Protein AF-A0AAV7JPP0-F1 (afdb_monomer_lite)

InterPro domains:
  IPR036397 Ribonuclease H superfamily [G3DSA:3.30.420.10] (1-103)

pLDDT: mean 72.06, std 14.46, range [45.12, 90.12]

Radius of gyration: 14.11 Å; chains: 1; bounding box: 35×35×32 Å

Foldseek 3Di:
DWDFDADPVGGQDIDDDPPPDDDELCCCVVPVVVSSVVSVVVVDPPDDLPDDDADPDPDDDYDVVSCVVVCVVSVDPDHDPDDPPCLVPPCCRVPVVVVVVVD

Organism: NCBI:txid111878

Sequence (103 aa):
MWTIFFRSSEFVEAVALEDRKTVTADWYTIVCLPKVITAIESQREKKALEEFFFIMIMHHRIRQSELVNFWKILDSKHYPTHPPYSPDLAPCDFWLFPRLKHQ

Secondary structure (DSSP, 8-state):
-EEEEE-SS-EEEEEE-GGG----HHIIIIIIHHHHHHHHHHHS-SS-SSS-------SSSS-HHHHHHHHHHTT------PPTT-GGG-HIIIIIHHHHHT-

Structure (mmCIF, N/CA/C/O backbone):
data_AF-A0AAV7JPP0-F1
#
_entry.id   AF-A0AAV7JPP0-F1
#
loop_
_atom_site.group_PDB
_atom_site.id
_atom_site.type_symbol
_atom_site.label_atom_id
_atom_site.label_alt_id
_atom_site.label_comp_id
_atom_site.label_asym_id
_atom_site.label_entity_id
_atom_site.label_seq_id
_atom_site.pdbx_PDB_ins_code
_atom_site.Cartn_x
_atom_site.Cartn_y
_atom_site.Cartn_z
_atom_site.occupancy
_atom_site.B_iso_or_equiv
_atom_site.auth_seq_id
_atom_site.auth_comp_id
_atom_site.auth_asym_id
_atom_site.auth_atom_id
_atom_site.pdbx_PDB_model_num
ATOM 1 N N . MET A 1 1 ? -4.991 -5.909 -11.187 1.00 81.31 1 MET A N 1
ATOM 2 C CA . MET A 1 1 ? -4.462 -6.242 -9.838 1.00 81.31 1 MET A CA 1
ATOM 3 C C . MET A 1 1 ? -4.715 -5.038 -8.943 1.00 81.31 1 MET A C 1
ATOM 5 O O . MET A 1 1 ? -4.863 -3.962 -9.497 1.00 81.31 1 MET A O 1
ATOM 9 N N . TRP A 1 2 ? -4.809 -5.181 -7.624 1.00 84.75 2 TRP A N 1
ATOM 10 C CA . TRP A 1 2 ? -5.090 -4.051 -6.728 1.00 84.75 2 TRP A CA 1
ATOM 11 C C . TRP A 1 2 ? -3.970 -3.878 -5.710 1.00 84.75 2 TRP A C 1
ATOM 13 O O . TRP A 1 2 ? -3.426 -4.869 -5.226 1.00 84.75 2 TRP A O 1
ATOM 23 N N . THR A 1 3 ? -3.654 -2.631 -5.377 1.00 85.56 3 THR A N 1
ATOM 24 C CA . THR A 1 3 ? -2.840 -2.276 -4.210 1.00 85.56 3 THR A CA 1
ATOM 25 C C . THR A 1 3 ? -3.724 -1.538 -3.220 1.00 85.56 3 THR A C 1
ATOM 27 O O . THR A 1 3 ? -4.274 -0.492 -3.561 1.00 85.56 3 THR A O 1
ATOM 30 N N . ILE A 1 4 ? -3.883 -2.095 -2.022 1.00 87.50 4 ILE A N 1
ATOM 31 C CA . ILE A 1 4 ? -4.801 -1.590 -0.999 1.00 87.50 4 ILE A CA 1
ATOM 32 C C . ILE A 1 4 ? -3.991 -1.117 0.203 1.00 87.50 4 ILE A C 1
ATOM 34 O O . ILE A 1 4 ? -3.103 -1.830 0.670 1.00 87.50 4 ILE A O 1
ATOM 38 N N . PHE A 1 5 ? -4.330 0.064 0.710 1.00 85.44 5 PHE A N 1
ATOM 39 C CA . PHE A 1 5 ? -3.721 0.682 1.878 1.00 85.44 5 PHE A CA 1
ATOM 40 C C . PHE A 1 5 ? -4.799 0.962 2.919 1.00 85.44 5 PHE A C 1
ATOM 42 O O . PHE A 1 5 ? -5.862 1.505 2.614 1.00 85.44 5 PHE A O 1
ATOM 49 N N . PHE A 1 6 ? -4.521 0.590 4.163 1.00 82.75 6 PHE A N 1
ATOM 50 C CA . PHE A 1 6 ? -5.420 0.805 5.288 1.00 82.75 6 PHE A CA 1
ATOM 51 C C . PHE A 1 6 ? -4.622 0.954 6.583 1.00 82.75 6 PHE A C 1
ATOM 53 O O . PHE A 1 6 ? -3.455 0.567 6.667 1.00 82.75 6 PHE A O 1
ATOM 60 N N . ARG A 1 7 ? -5.266 1.534 7.588 1.00 78.88 7 ARG A N 1
ATOM 61 C CA . ARG A 1 7 ? -4.794 1.635 8.969 1.00 78.88 7 ARG A CA 1
ATOM 62 C C . ARG A 1 7 ? -5.682 0.754 9.842 1.00 78.88 7 ARG A C 1
ATOM 64 O O . ARG A 1 7 ? -6.743 0.311 9.412 1.00 78.88 7 ARG A O 1
ATOM 71 N N . SER A 1 8 ? -5.288 0.542 11.092 1.00 76.00 8 SER A N 1
ATOM 72 C CA . SER A 1 8 ? -6.147 -0.144 12.067 1.00 76.00 8 SER A CA 1
ATOM 73 C C . SER A 1 8 ? -7.509 0.540 12.250 1.00 76.00 8 SER A C 1
ATOM 75 O O . SER A 1 8 ? -8.482 -0.133 12.574 1.00 76.00 8 SER A O 1
ATOM 77 N N . SER A 1 9 ? -7.580 1.858 12.037 1.00 77.81 9 SER A N 1
ATOM 78 C CA . SER A 1 9 ? -8.790 2.663 12.207 1.00 77.81 9 SER A CA 1
ATOM 79 C C . SER A 1 9 ? -9.648 2.795 10.948 1.00 77.81 9 SER A C 1
ATOM 81 O O . SER A 1 9 ? -10.861 2.923 11.066 1.00 77.81 9 SER A O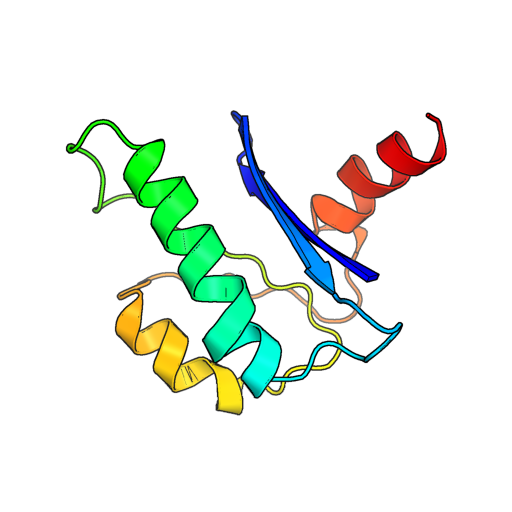 1
ATOM 83 N N . GLU A 1 10 ? -9.047 2.812 9.754 1.00 81.50 10 GLU A N 1
ATOM 84 C CA . GLU A 1 10 ? -9.759 3.191 8.528 1.00 81.50 10 GLU A CA 1
ATOM 85 C C . GLU A 1 10 ? -9.092 2.696 7.241 1.00 81.50 10 GLU A C 1
ATOM 87 O O . GLU A 1 10 ? -7.892 2.412 7.186 1.00 81.50 10 GLU A O 1
ATOM 92 N N . PHE A 1 11 ? -9.888 2.643 6.177 1.00 87.00 11 PHE A N 1
ATOM 93 C CA . PHE A 1 11 ? -9.406 2.484 4.811 1.00 87.00 11 PHE A CA 1
ATOM 94 C C . PHE A 1 11 ? -8.742 3.780 4.328 1.00 87.00 11 PHE A C 1
ATOM 96 O O . PHE A 1 11 ? -9.272 4.861 4.566 1.00 87.00 11 PHE A O 1
ATOM 103 N N . VAL A 1 12 ? -7.605 3.670 3.635 1.00 85.06 12 VAL A N 1
ATOM 104 C CA . VAL A 1 12 ? -6.883 4.837 3.112 1.00 85.06 12 VAL A CA 1
ATOM 105 C C . VAL A 1 12 ? -7.147 5.009 1.626 1.00 85.06 12 VAL A C 1
ATOM 107 O O . VAL A 1 12 ? -7.715 6.021 1.234 1.00 85.06 12 VAL A O 1
ATOM 110 N N . GLU A 1 13 ? -6.720 4.043 0.810 1.00 88.44 13 GLU A N 1
ATOM 111 C CA . GLU A 1 13 ? -6.842 4.116 -0.647 1.00 88.44 13 GLU A CA 1
ATOM 112 C C . GLU A 1 13 ? -6.659 2.731 -1.285 1.00 88.44 13 GLU A C 1
ATOM 114 O O . GLU A 1 13 ? -5.908 1.888 -0.780 1.00 88.44 13 GLU A O 1
ATOM 119 N N . ALA A 1 14 ? -7.308 2.500 -2.426 1.00 89.88 14 ALA A N 1
ATOM 120 C CA . ALA A 1 14 ? -7.120 1.319 -3.257 1.00 89.88 14 ALA A CA 1
ATOM 121 C C . ALA A 1 14 ? -6.842 1.740 -4.699 1.00 89.88 14 ALA A C 1
ATOM 123 O O . ALA A 1 14 ? -7.706 2.247 -5.408 1.00 89.88 14 ALA A O 1
ATOM 124 N N . VAL A 1 15 ? -5.627 1.464 -5.166 1.00 88.56 15 VAL A N 1
ATOM 125 C CA . VAL A 1 15 ? -5.217 1.792 -6.531 1.00 88.56 15 VAL A CA 1
ATOM 126 C C . VAL A 1 15 ? -5.315 0.541 -7.398 1.00 88.56 15 VAL A C 1
ATOM 128 O O . VAL A 1 15 ? -4.656 -0.474 -7.149 1.00 88.56 15 VAL A O 1
ATOM 131 N N . ALA A 1 16 ? -6.156 0.611 -8.428 1.00 89.06 16 ALA A N 1
ATOM 132 C CA . ALA A 1 16 ? -6.228 -0.417 -9.452 1.00 89.06 16 ALA A CA 1
ATOM 133 C C . ALA A 1 16 ? -5.005 -0.326 -10.371 1.00 89.06 16 ALA A C 1
ATOM 135 O O . ALA A 1 16 ? -4.685 0.728 -10.919 1.00 89.06 16 ALA A O 1
ATOM 136 N N . LEU A 1 17 ? -4.339 -1.458 -10.573 1.00 85.94 17 LEU A N 1
ATOM 137 C CA . LEU A 1 17 ? -3.393 -1.642 -11.659 1.00 85.94 17 LEU A CA 1
ATOM 138 C C . LEU A 1 17 ? -4.156 -2.099 -12.903 1.00 85.94 17 LEU A C 1
ATOM 140 O O . LEU A 1 17 ? -4.637 -3.243 -12.967 1.00 85.94 17 LEU A O 1
ATOM 144 N N . GLU A 1 18 ? -4.249 -1.185 -13.861 1.00 83.00 18 GLU A N 1
ATOM 145 C CA . GLU A 1 18 ? -4.895 -1.363 -15.159 1.00 83.00 18 GLU A CA 1
ATOM 146 C C . GLU A 1 18 ? -4.130 -2.370 -16.047 1.00 83.00 18 GLU A C 1
ATOM 148 O O . GLU A 1 18 ? -2.960 -2.698 -15.819 1.00 83.00 18 GLU A O 1
ATOM 153 N N . ASP A 1 19 ? -4.817 -2.917 -17.051 1.00 80.38 19 ASP A N 1
ATOM 154 C CA . ASP A 1 19 ? -4.259 -3.775 -18.112 1.00 80.38 19 ASP A CA 1
ATOM 155 C C . ASP A 1 19 ? -3.591 -5.096 -17.689 1.00 80.38 19 ASP A C 1
ATOM 157 O O . ASP A 1 19 ? -2.792 -5.652 -18.442 1.00 80.38 19 ASP A O 1
ATOM 161 N N . ARG A 1 20 ? -3.885 -5.631 -16.495 1.00 64.19 20 ARG A N 1
ATOM 162 C CA . ARG A 1 20 ? -3.270 -6.885 -15.987 1.00 64.19 20 ARG A CA 1
ATOM 163 C C . ARG A 1 20 ? -1.727 -6.851 -15.983 1.00 64.19 20 ARG A C 1
ATOM 165 O O . ARG A 1 20 ? -1.083 -7.900 -16.009 1.00 64.19 20 ARG A O 1
ATOM 172 N N . LYS A 1 21 ? -1.132 -5.655 -15.932 1.00 75.31 21 LYS A N 1
ATOM 173 C CA . LYS A 1 21 ? 0.319 -5.460 -15.819 1.00 75.31 21 LYS A CA 1
ATOM 174 C C . LYS A 1 21 ? 0.813 -5.918 -14.437 1.00 75.31 21 LYS A C 1
ATOM 176 O O . LYS A 1 21 ? 0.024 -6.204 -13.538 1.00 75.31 21 LYS A O 1
ATOM 181 N N . THR A 1 22 ? 2.129 -6.033 -14.267 1.00 80.50 22 THR A N 1
ATOM 182 C CA . THR A 1 22 ? 2.766 -6.296 -12.961 1.00 80.50 22 THR A CA 1
ATOM 183 C C . THR A 1 22 ? 3.088 -4.967 -12.274 1.00 80.50 22 THR A C 1
ATOM 185 O O . THR A 1 22 ? 3.420 -4.004 -12.959 1.00 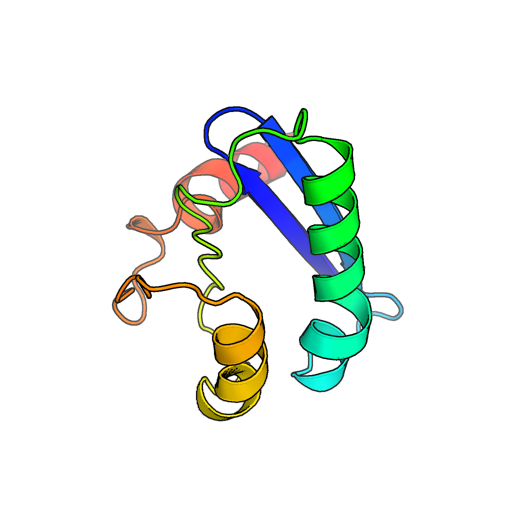80.50 22 THR A O 1
ATOM 188 N N . VAL A 1 23 ? 3.022 -4.905 -10.937 1.00 79.69 23 VAL A N 1
ATOM 189 C CA . VAL A 1 23 ? 3.515 -3.741 -10.177 1.00 79.69 23 VAL A CA 1
ATOM 190 C C . VAL A 1 23 ? 5.026 -3.626 -10.384 1.00 79.69 23 VAL A C 1
ATOM 192 O O . VAL A 1 23 ? 5.784 -4.472 -9.907 1.00 79.69 23 VAL A O 1
ATOM 195 N N . THR A 1 24 ? 5.454 -2.597 -11.112 1.00 81.19 24 THR A N 1
ATOM 196 C CA . THR A 1 24 ? 6.863 -2.209 -11.253 1.00 81.19 24 THR A CA 1
ATOM 197 C C . THR A 1 24 ? 7.225 -1.150 -10.214 1.00 81.19 24 THR A C 1
ATOM 199 O O . THR A 1 24 ? 6.340 -0.484 -9.670 1.00 81.19 24 THR A O 1
ATOM 202 N N . ALA A 1 25 ? 8.522 -0.973 -9.946 1.00 76.56 25 ALA A N 1
ATOM 203 C CA . ALA A 1 25 ? 9.006 0.096 -9.072 1.00 76.56 25 ALA A CA 1
ATOM 204 C C . ALA A 1 25 ? 8.537 1.478 -9.561 1.00 76.56 25 ALA A C 1
ATOM 206 O O . ALA A 1 25 ? 8.028 2.273 -8.769 1.00 76.56 25 ALA A O 1
ATOM 207 N N . ASP A 1 26 ? 8.614 1.723 -10.872 1.00 81.56 26 ASP A N 1
ATOM 208 C CA . ASP A 1 26 ? 8.197 2.987 -11.486 1.00 81.56 26 ASP A CA 1
ATOM 209 C C . ASP A 1 26 ? 6.700 3.231 -11.316 1.00 81.56 26 ASP A C 1
ATOM 211 O O . ASP A 1 26 ? 6.292 4.297 -10.869 1.00 81.56 26 ASP A O 1
ATOM 215 N N . TRP A 1 27 ? 5.859 2.231 -11.600 1.00 84.44 27 TRP A N 1
ATOM 216 C CA . TRP A 1 27 ? 4.418 2.387 -11.404 1.00 84.44 27 TRP A CA 1
ATOM 217 C C . TRP A 1 27 ? 4.086 2.644 -9.933 1.00 84.44 27 TRP A C 1
ATOM 219 O O . TRP A 1 27 ? 3.275 3.513 -9.611 1.00 84.44 27 TRP A O 1
ATOM 229 N N . TYR A 1 28 ? 4.738 1.916 -9.027 1.00 79.56 28 TYR A N 1
ATOM 230 C CA . TYR A 1 28 ? 4.495 2.058 -7.601 1.00 79.56 28 TYR A CA 1
ATOM 231 C C . TYR A 1 28 ? 4.871 3.463 -7.102 1.00 79.56 28 TYR A C 1
ATOM 233 O O . TYR A 1 28 ? 4.081 4.110 -6.423 1.00 79.56 28 TYR A O 1
ATOM 241 N N . THR A 1 29 ? 6.038 3.970 -7.494 1.00 76.25 29 THR A N 1
ATOM 242 C CA . THR A 1 29 ? 6.560 5.273 -7.051 1.00 76.25 29 THR A CA 1
ATOM 243 C C . THR A 1 29 ? 5.924 6.472 -7.751 1.00 76.25 29 THR A C 1
ATOM 245 O O . THR A 1 29 ? 5.648 7.467 -7.088 1.00 76.25 29 THR A O 1
ATOM 248 N N . ILE A 1 30 ? 5.665 6.388 -9.057 1.00 81.94 30 ILE A N 1
ATOM 249 C CA . ILE A 1 30 ? 5.174 7.514 -9.870 1.00 81.94 30 ILE A CA 1
ATOM 250 C C . ILE A 1 30 ? 3.644 7.592 -9.863 1.00 81.94 30 ILE A C 1
ATOM 252 O O . ILE A 1 30 ? 3.088 8.685 -9.926 1.00 81.94 30 ILE A O 1
ATOM 256 N N . VAL A 1 31 ? 2.945 6.454 -9.792 1.00 85.88 31 VAL A N 1
ATOM 257 C CA . VAL A 1 31 ? 1.478 6.411 -9.935 1.00 85.88 31 VAL A CA 1
ATOM 258 C C . VAL A 1 31 ? 0.784 6.078 -8.621 1.00 85.88 31 VAL A C 1
ATOM 260 O O . VAL A 1 31 ? -0.145 6.780 -8.225 1.00 85.88 31 VAL A O 1
ATOM 263 N N . CYS A 1 32 ? 1.197 5.002 -7.949 1.00 84.94 32 CYS A N 1
ATOM 264 C CA . CYS A 1 32 ? 0.485 4.503 -6.772 1.00 84.94 32 CYS A CA 1
ATOM 265 C C . CYS A 1 32 ? 0.694 5.400 -5.548 1.00 84.94 32 CYS A C 1
ATOM 267 O O . CYS A 1 32 ? -0.271 5.867 -4.945 1.00 84.94 32 CYS A O 1
ATOM 269 N N . LEU A 1 33 ? 1.949 5.647 -5.176 1.00 78.81 33 LEU A N 1
ATOM 270 C CA . LEU A 1 33 ? 2.294 6.341 -3.937 1.00 78.81 33 LEU A CA 1
ATOM 271 C C . LEU A 1 33 ? 1.788 7.791 -3.865 1.00 78.81 33 LEU A C 1
ATOM 273 O O . LEU A 1 33 ? 1.265 8.145 -2.810 1.00 78.81 33 LEU A O 1
ATOM 277 N N . PRO A 1 34 ? 1.839 8.615 -4.933 1.00 83.12 34 PRO A N 1
ATOM 278 C CA . PRO A 1 34 ? 1.291 9.968 -4.878 1.00 83.12 34 PRO A CA 1
ATOM 279 C C . PRO A 1 34 ? -0.205 9.990 -4.556 1.00 83.12 34 PRO A C 1
ATOM 281 O O . PRO A 1 34 ? -0.630 10.781 -3.723 1.00 83.12 34 PRO A O 1
ATOM 284 N N . LYS A 1 35 ? -0.996 9.069 -5.131 1.00 86.94 35 LYS A N 1
ATOM 285 C CA . LYS A 1 35 ? -2.434 8.951 -4.829 1.00 86.94 35 LYS A CA 1
ATOM 286 C C . LYS A 1 35 ? -2.674 8.623 -3.359 1.00 86.94 35 LYS A C 1
ATOM 288 O O . LYS A 1 35 ? -3.516 9.243 -2.719 1.00 86.94 35 LYS A O 1
ATOM 293 N N . VAL A 1 36 ? -1.897 7.682 -2.823 1.00 81.38 36 VAL A N 1
ATOM 294 C CA . VAL A 1 36 ? -1.977 7.284 -1.413 1.00 81.38 36 VAL A CA 1
ATOM 295 C C . VAL A 1 36 ? -1.625 8.464 -0.507 1.00 81.38 36 VAL A C 1
ATOM 297 O O . VAL A 1 36 ? -2.384 8.756 0.411 1.00 81.38 36 VAL A O 1
ATOM 300 N N . ILE A 1 37 ? -0.529 9.179 -0.786 1.00 78.19 37 ILE A N 1
ATOM 301 C CA . ILE A 1 37 ? -0.107 10.360 -0.015 1.00 78.19 37 ILE A CA 1
ATOM 302 C C . ILE A 1 37 ? -1.197 11.435 -0.032 1.00 78.19 37 ILE A C 1
ATOM 304 O O . ILE A 1 37 ? -1.597 11.892 1.034 1.00 78.19 37 ILE A O 1
ATOM 308 N N . THR A 1 38 ? -1.747 11.775 -1.201 1.00 83.69 38 THR A N 1
ATOM 309 C CA . THR A 1 38 ? -2.850 12.742 -1.303 1.00 83.69 38 THR A CA 1
ATOM 310 C C . THR A 1 38 ? -4.082 12.293 -0.513 1.00 83.69 38 THR A C 1
ATOM 312 O O . THR A 1 38 ? -4.691 13.106 0.182 1.00 83.69 38 THR A O 1
ATOM 315 N N . ALA A 1 39 ? -4.435 11.004 -0.554 1.00 83.69 39 ALA A N 1
ATOM 316 C CA . ALA A 1 39 ? -5.539 10.468 0.241 1.00 83.69 39 ALA A CA 1
ATOM 317 C C . ALA A 1 39 ? -5.281 10.640 1.748 1.00 83.69 39 ALA A C 1
ATOM 319 O O . ALA A 1 39 ? -6.152 11.107 2.481 1.00 83.69 39 ALA A O 1
ATOM 320 N N . ILE A 1 40 ? -4.062 10.361 2.211 1.00 77.00 40 ILE A N 1
ATOM 321 C CA . ILE A 1 40 ? -3.672 10.536 3.618 1.00 77.00 40 ILE A CA 1
ATOM 322 C C . ILE A 1 40 ? -3.705 12.000 4.036 1.00 77.00 40 ILE A C 1
ATOM 324 O O . ILE A 1 40 ? -4.225 12.310 5.105 1.00 77.00 40 ILE A O 1
ATOM 328 N N . GLU A 1 41 ? -3.168 12.895 3.209 1.00 76.88 41 GLU A N 1
ATOM 329 C CA . GLU A 1 41 ? -3.192 14.338 3.454 1.00 76.88 41 GLU A CA 1
ATOM 330 C C . GLU A 1 41 ? -4.626 14.868 3.525 1.00 76.88 41 GLU A C 1
ATOM 332 O O . GLU A 1 41 ? -4.922 15.709 4.369 1.00 76.88 41 GLU A O 1
ATOM 337 N N . SER A 1 42 ? -5.532 14.337 2.697 1.00 80.38 42 SER A N 1
ATOM 338 C CA . SER A 1 42 ? -6.950 14.712 2.718 1.00 80.38 42 SER A CA 1
ATOM 339 C C . SER A 1 42 ? -7.709 14.179 3.941 1.00 80.38 42 SER A C 1
ATOM 341 O O . SER A 1 42 ? -8.633 14.833 4.418 1.00 80.38 42 SER A O 1
ATOM 343 N N . GLN A 1 43 ? -7.313 13.012 4.465 1.00 75.88 43 GLN A N 1
ATOM 344 C CA . GLN A 1 43 ? -7.940 12.363 5.625 1.00 75.88 43 GLN A CA 1
ATOM 345 C C . GLN A 1 43 ? -7.389 12.878 6.963 1.00 75.88 43 GLN A C 1
ATOM 347 O O . GLN A 1 43 ? -8.047 12.757 7.994 1.00 75.88 43 GLN A O 1
ATOM 352 N N . ARG A 1 44 ? -6.176 13.443 6.984 1.00 68.69 44 ARG A N 1
ATOM 353 C CA . ARG A 1 44 ? -5.565 13.982 8.204 1.00 68.69 44 ARG A CA 1
ATOM 354 C C . ARG A 1 44 ? -6.025 15.425 8.441 1.00 68.69 44 ARG A C 1
ATOM 356 O O . ARG A 1 44 ? -5.610 16.343 7.739 1.00 68.69 44 ARG A O 1
ATOM 363 N N . GLU A 1 45 ? -6.782 15.669 9.513 1.00 57.72 45 GLU A N 1
ATOM 364 C CA . GLU A 1 45 ? -6.902 17.012 10.103 1.00 57.72 45 GLU A CA 1
ATOM 365 C C . GLU A 1 45 ? -5.510 17.488 10.560 1.00 57.72 45 GLU A C 1
ATOM 367 O O . GLU A 1 45 ? -5.106 17.149 11.662 1.00 57.72 45 GLU A O 1
ATOM 372 N N . LYS A 1 46 ? -4.763 18.204 9.701 1.00 52.78 46 LYS A N 1
ATOM 373 C CA . LYS A 1 46 ? -3.577 19.095 9.882 1.00 52.78 46 LYS A CA 1
ATOM 374 C C . LYS A 1 46 ? -2.542 18.906 11.027 1.00 52.78 46 LYS A C 1
ATOM 376 O O . LYS A 1 46 ? -1.580 19.666 11.049 1.00 52.78 46 LYS A O 1
ATOM 381 N N . LYS A 1 47 ? -2.653 17.967 11.969 1.00 46.06 47 LYS A N 1
ATOM 382 C CA . LYS A 1 47 ? -1.973 18.020 13.278 1.00 46.06 47 LYS A CA 1
ATOM 383 C C . LYS A 1 47 ? -1.015 16.880 13.604 1.00 46.06 47 LYS A C 1
ATOM 385 O O . LYS A 1 47 ? -0.351 16.967 14.626 1.00 46.06 47 LYS A O 1
ATOM 390 N N . ALA A 1 48 ? -0.894 15.845 12.781 1.00 46.03 48 ALA A N 1
ATOM 391 C CA . ALA A 1 48 ? -0.062 14.694 13.137 1.00 46.03 48 ALA A CA 1
ATOM 392 C C . ALA A 1 48 ? 0.738 14.179 11.939 1.00 46.03 48 ALA A C 1
ATOM 394 O O . ALA A 1 48 ? 0.506 13.078 11.451 1.00 46.03 48 ALA A O 1
ATOM 395 N N . LEU A 1 49 ? 1.669 14.992 11.431 1.00 48.47 49 LEU A N 1
ATOM 396 C CA . LEU A 1 49 ? 2.713 14.502 10.522 1.00 48.47 49 LEU A CA 1
ATOM 397 C C . LEU A 1 49 ? 3.821 13.743 11.273 1.00 48.47 49 LEU A C 1
ATOM 399 O O . LEU A 1 49 ? 4.549 12.985 10.645 1.00 48.47 49 LEU A O 1
ATOM 403 N N . GLU A 1 50 ? 3.913 13.886 12.598 1.00 47.88 50 GLU A N 1
ATOM 404 C CA . GLU A 1 50 ? 5.057 13.378 13.366 1.00 47.88 50 GLU A CA 1
ATOM 405 C C . GLU A 1 50 ? 4.944 11.914 13.809 1.00 47.88 50 GLU A C 1
ATOM 407 O O . GLU A 1 50 ? 5.965 11.287 14.084 1.00 47.88 50 GLU A O 1
ATOM 412 N N . GLU A 1 51 ? 3.745 11.322 13.827 1.00 45.12 51 GLU A N 1
ATOM 413 C CA . GLU A 1 51 ? 3.574 9.970 14.362 1.00 45.12 51 GLU A CA 1
ATOM 414 C C . GLU A 1 51 ? 3.106 8.965 13.304 1.00 45.12 51 GLU A C 1
ATOM 416 O O . GLU A 1 51 ? 1.999 9.007 12.762 1.00 45.12 51 GLU A O 1
ATOM 421 N N . PHE A 1 52 ? 4.024 8.035 13.041 1.00 45.94 52 PHE A N 1
ATOM 422 C CA . PHE A 1 52 ? 3.812 6.713 12.467 1.00 45.94 52 PHE A CA 1
ATOM 423 C C . PHE A 1 52 ? 3.167 6.662 11.082 1.00 45.94 52 PHE A C 1
ATOM 425 O O . PHE A 1 52 ? 1.974 6.419 10.901 1.00 45.94 52 PHE A O 1
ATOM 432 N N . PHE A 1 53 ? 4.027 6.766 10.071 1.00 48.09 53 PHE A N 1
ATOM 433 C CA . PHE A 1 53 ? 3.715 6.322 8.725 1.00 48.09 53 PHE A CA 1
ATOM 434 C C . PHE A 1 53 ? 4.370 4.964 8.458 1.00 48.09 53 PHE A C 1
ATOM 436 O O . PHE A 1 53 ? 5.525 4.867 8.054 1.00 48.09 53 PHE A O 1
ATOM 443 N N . PHE A 1 54 ? 3.634 3.896 8.752 1.00 51.16 54 PHE A N 1
ATOM 444 C CA . PHE A 1 54 ? 4.086 2.525 8.551 1.00 51.16 54 PHE A CA 1
ATOM 445 C C . PHE A 1 54 ? 3.484 1.989 7.253 1.00 51.16 54 PHE A C 1
ATOM 447 O O . PHE A 1 54 ? 2.437 1.343 7.261 1.00 51.16 54 PHE A O 1
ATOM 454 N N . ILE A 1 55 ? 4.113 2.276 6.111 1.00 53.56 55 ILE A N 1
ATOM 455 C CA . ILE A 1 55 ? 3.782 1.525 4.897 1.00 53.56 55 ILE A CA 1
ATOM 456 C C . ILE A 1 55 ? 4.515 0.192 4.989 1.00 53.56 55 ILE A C 1
ATOM 458 O O . ILE A 1 55 ? 5.697 0.082 4.667 1.00 53.56 55 ILE A O 1
ATOM 462 N N . MET A 1 56 ? 3.798 -0.848 5.395 1.00 50.25 56 MET A N 1
ATOM 463 C CA . MET A 1 56 ? 4.280 -2.208 5.221 1.00 50.25 56 MET A CA 1
ATOM 464 C C . MET A 1 56 ? 4.044 -2.618 3.763 1.00 50.25 56 MET A C 1
ATOM 466 O O . MET A 1 56 ? 2.962 -3.065 3.387 1.00 50.25 56 MET A O 1
ATOM 470 N N . ILE A 1 57 ? 5.053 -2.418 2.915 1.00 55.81 57 ILE A N 1
ATOM 471 C CA . ILE A 1 57 ? 5.026 -2.945 1.548 1.00 55.81 57 ILE A CA 1
ATOM 472 C C . ILE A 1 57 ? 5.305 -4.434 1.646 1.00 55.81 57 ILE A C 1
ATOM 474 O O . ILE A 1 57 ? 6.405 -4.824 2.027 1.00 55.81 57 ILE A O 1
ATOM 478 N N . MET A 1 58 ? 4.325 -5.261 1.295 1.00 51.22 58 MET A N 1
ATOM 479 C CA . MET A 1 58 ? 4.519 -6.703 1.254 1.00 51.22 58 MET A CA 1
ATOM 480 C C . MET A 1 58 ? 5.559 -7.068 0.198 1.00 51.22 58 MET A C 1
ATOM 482 O O . MET A 1 58 ? 5.449 -6.733 -0.984 1.00 51.22 58 MET A O 1
ATOM 486 N N . HIS A 1 59 ? 6.625 -7.707 0.675 1.00 53.25 59 HIS A N 1
ATOM 487 C CA . HIS A 1 59 ? 7.809 -8.062 -0.090 1.00 53.25 59 HIS A CA 1
ATOM 488 C C . HIS A 1 59 ? 7.433 -9.157 -1.073 1.00 53.25 59 HIS A C 1
ATOM 490 O O . HIS A 1 59 ? 7.256 -10.304 -0.674 1.00 53.25 59 HIS A O 1
ATOM 496 N N . HIS A 1 60 ? 7.360 -8.841 -2.364 1.00 45.97 60 HIS A N 1
ATOM 497 C CA . HIS A 1 60 ? 7.552 -9.922 -3.327 1.00 45.97 60 HIS A CA 1
ATOM 498 C C . HIS A 1 60 ? 8.223 -9.557 -4.649 1.00 45.97 60 HIS A C 1
ATOM 500 O O . HIS A 1 60 ? 8.730 -10.466 -5.305 1.00 45.97 60 HIS A O 1
ATOM 506 N N . ARG A 1 61 ? 8.290 -8.285 -5.074 1.00 48.97 61 ARG A N 1
ATOM 507 C CA . ARG A 1 61 ? 8.903 -7.969 -6.386 1.00 48.97 61 ARG A CA 1
ATOM 508 C C . ARG A 1 61 ? 9.649 -6.650 -6.536 1.00 48.97 61 ARG A C 1
ATOM 510 O O . ARG A 1 61 ? 10.410 -6.532 -7.490 1.00 48.97 61 ARG A O 1
ATOM 517 N N . ILE A 1 62 ? 9.475 -5.679 -5.644 1.00 55.25 62 ILE A N 1
ATOM 518 C CA . ILE A 1 62 ? 10.193 -4.406 -5.764 1.00 55.25 62 ILE A CA 1
ATOM 519 C C . ILE A 1 62 ? 11.495 -4.520 -4.979 1.00 55.25 62 ILE A C 1
ATOM 521 O O . ILE A 1 62 ? 11.473 -4.839 -3.787 1.00 55.25 62 ILE A O 1
ATOM 525 N N . ARG A 1 63 ? 12.636 -4.293 -5.639 1.00 55.78 63 ARG A N 1
ATOM 526 C CA . ARG A 1 63 ? 13.927 -4.290 -4.949 1.00 55.78 63 ARG A CA 1
ATOM 527 C C . ARG A 1 63 ? 13.904 -3.158 -3.931 1.00 55.78 63 ARG A C 1
ATOM 529 O O . ARG A 1 63 ? 13.637 -2.017 -4.293 1.00 55.78 63 ARG A O 1
ATOM 536 N N . GLN A 1 64 ? 14.216 -3.450 -2.669 1.00 58.31 64 GLN A N 1
ATOM 537 C CA . GLN A 1 64 ? 14.247 -2.422 -1.619 1.00 58.31 64 GLN A CA 1
ATOM 538 C C . GLN A 1 64 ? 15.142 -1.234 -2.005 1.00 58.31 64 GLN A C 1
ATOM 540 O O . GLN A 1 64 ? 14.803 -0.094 -1.701 1.00 58.31 64 GLN A O 1
ATOM 545 N N . SER A 1 65 ? 16.221 -1.494 -2.756 1.00 57.50 65 SER A N 1
ATOM 546 C CA . SER A 1 65 ? 17.124 -0.478 -3.309 1.00 57.50 65 SER A CA 1
ATOM 547 C C . SER A 1 65 ? 16.422 0.566 -4.185 1.00 57.50 65 SER A C 1
ATOM 549 O O . SER A 1 65 ? 16.823 1.724 -4.181 1.00 57.50 65 SER A O 1
ATOM 551 N N . GLU A 1 66 ? 15.372 0.185 -4.915 1.00 62.31 66 GLU A N 1
ATOM 552 C CA . GLU A 1 66 ? 14.622 1.081 -5.810 1.00 62.31 66 GLU A CA 1
ATOM 553 C C . GLU A 1 66 ? 13.657 1.992 -5.043 1.00 62.31 66 GLU A C 1
ATOM 555 O O . GLU A 1 66 ? 13.260 3.040 -5.542 1.00 62.31 66 GLU A O 1
ATOM 560 N N . LEU A 1 67 ? 13.322 1.633 -3.801 1.00 61.56 67 LEU A N 1
ATOM 561 C CA . LEU A 1 67 ? 12.428 2.410 -2.945 1.00 61.56 67 LEU A CA 1
ATOM 562 C C . LEU A 1 67 ? 13.175 3.303 -1.950 1.00 61.56 67 LEU A C 1
ATOM 564 O O . LEU A 1 67 ? 12.550 4.141 -1.311 1.00 61.56 67 LEU A O 1
ATOM 568 N N . VAL A 1 68 ? 14.504 3.186 -1.836 1.00 61.75 68 VAL A N 1
ATOM 569 C CA . VAL A 1 68 ? 15.328 3.985 -0.903 1.00 61.75 68 VAL A CA 1
ATOM 570 C C . VAL A 1 68 ? 15.077 5.485 -1.057 1.00 61.75 68 VAL A C 1
ATOM 572 O O . VAL A 1 68 ? 14.977 6.196 -0.061 1.00 61.75 68 VAL A O 1
ATOM 575 N N . ASN A 1 69 ? 14.941 5.976 -2.291 1.00 61.09 69 ASN A N 1
ATOM 576 C CA . ASN A 1 69 ? 14.685 7.396 -2.541 1.00 61.09 69 ASN A CA 1
ATOM 577 C C . ASN A 1 69 ? 13.287 7.823 -2.080 1.00 61.09 69 ASN A C 1
ATOM 579 O O . ASN A 1 69 ? 13.137 8.910 -1.534 1.00 61.09 69 ASN A O 1
ATOM 583 N N . PHE A 1 70 ? 12.287 6.955 -2.230 1.00 61.25 70 PHE A N 1
ATOM 584 C CA . PHE A 1 70 ? 10.945 7.203 -1.711 1.00 61.25 70 PHE A CA 1
ATOM 585 C C . PHE A 1 70 ? 10.930 7.244 -0.177 1.00 61.25 70 PHE A C 1
ATOM 587 O O . PHE A 1 70 ? 10.355 8.152 0.416 1.00 61.25 70 PHE A O 1
ATOM 594 N N . TRP A 1 71 ? 11.637 6.319 0.475 1.00 60.75 71 TRP A N 1
ATOM 595 C CA . TRP A 1 71 ? 11.744 6.292 1.936 1.00 60.75 71 TRP A CA 1
ATOM 596 C C . TRP A 1 71 ? 12.462 7.514 2.509 1.00 60.75 71 TRP A C 1
ATOM 598 O O . TRP A 1 71 ? 12.074 8.009 3.562 1.00 60.75 71 TRP A O 1
ATOM 608 N N . LYS A 1 72 ? 13.467 8.040 1.797 1.00 62.72 72 LYS A N 1
ATOM 609 C CA . LYS A 1 72 ? 14.109 9.315 2.151 1.00 62.72 72 LYS A CA 1
ATOM 610 C C . LYS A 1 72 ? 13.131 10.490 2.095 1.00 62.72 72 LYS A C 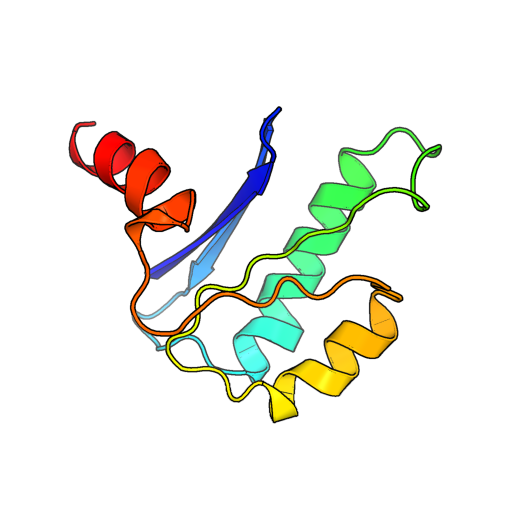1
ATOM 612 O O . LYS A 1 72 ? 13.218 11.372 2.937 1.00 62.72 72 LYS A O 1
ATOM 617 N N . ILE A 1 73 ? 12.218 10.502 1.120 1.00 56.88 73 ILE A N 1
ATOM 618 C CA . ILE A 1 73 ? 11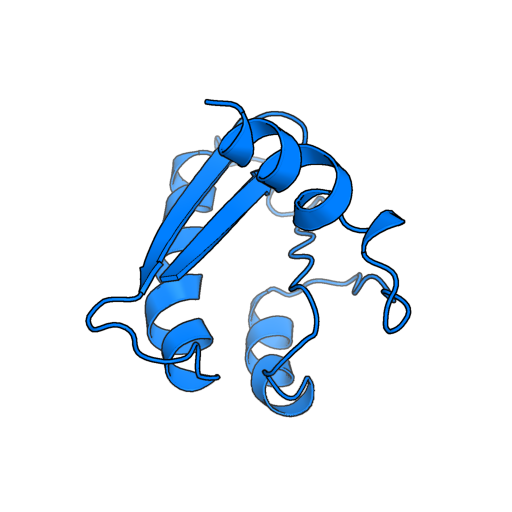.200 11.556 0.971 1.00 56.88 73 ILE A CA 1
ATOM 619 C C . ILE A 1 73 ? 10.162 11.484 2.095 1.00 56.88 73 ILE A C 1
ATOM 621 O O . ILE A 1 73 ? 9.718 12.519 2.578 1.00 56.88 73 ILE A O 1
ATOM 625 N N . LEU A 1 74 ? 9.790 10.279 2.529 1.00 56.50 74 LEU A N 1
ATOM 626 C CA . LEU A 1 74 ? 8.805 10.087 3.595 1.00 56.50 74 LEU A CA 1
ATOM 627 C C . LEU A 1 74 ? 9.314 10.413 5.010 1.00 56.50 74 LEU A C 1
ATOM 629 O O . LEU A 1 74 ? 8.526 10.304 5.947 1.00 56.50 74 LEU A O 1
ATOM 633 N N . ASP A 1 75 ? 10.599 10.753 5.183 1.00 55.19 75 ASP A N 1
ATOM 634 C CA . ASP A 1 75 ? 11.255 10.991 6.486 1.00 55.19 75 ASP A CA 1
ATOM 635 C C . ASP A 1 75 ? 10.917 9.914 7.545 1.00 55.19 75 ASP A C 1
ATOM 637 O O . ASP A 1 75 ? 10.844 10.144 8.755 1.00 55.19 75 ASP A O 1
ATOM 641 N N . SER A 1 76 ? 10.645 8.689 7.082 1.00 53.28 76 SER A N 1
ATOM 642 C CA . SER A 1 76 ? 10.109 7.633 7.930 1.00 53.28 76 SER A CA 1
ATOM 643 C C . SER A 1 76 ? 11.252 7.012 8.728 1.00 53.28 76 SER A C 1
ATOM 645 O O . SER A 1 76 ? 11.972 6.143 8.236 1.00 53.28 76 SER A O 1
ATOM 647 N N . LYS A 1 77 ? 11.410 7.450 9.980 1.00 46.91 77 LYS A N 1
ATOM 648 C CA . LYS A 1 77 ? 12.448 6.980 10.917 1.00 46.91 77 LYS A CA 1
ATOM 649 C C . LYS A 1 77 ? 12.378 5.493 11.287 1.00 46.91 77 LYS A C 1
ATOM 651 O O . LYS A 1 77 ? 13.325 4.992 11.882 1.00 46.91 77 LYS A O 1
ATOM 656 N N . HIS A 1 78 ? 11.298 4.781 10.966 1.00 52.38 78 HIS A N 1
ATOM 657 C CA . HIS A 1 78 ? 11.110 3.393 11.394 1.00 52.38 78 HIS A CA 1
ATOM 658 C C . HIS A 1 78 ? 10.634 2.509 10.245 1.00 52.38 78 HIS A C 1
ATOM 660 O O . HIS A 1 78 ? 9.443 2.420 9.953 1.00 52.38 78 HIS A O 1
ATOM 666 N N . TYR A 1 79 ? 11.590 1.828 9.613 1.00 56.59 79 TYR A N 1
ATOM 667 C CA . TYR A 1 79 ? 11.303 0.700 8.739 1.00 56.59 79 TYR A CA 1
ATOM 668 C C . TYR A 1 79 ? 11.011 -0.535 9.600 1.00 56.59 79 TYR A C 1
ATOM 670 O O . TYR A 1 79 ? 11.898 -0.975 10.336 1.00 56.59 79 TYR A O 1
ATOM 678 N N . PRO A 1 80 ? 9.816 -1.135 9.524 1.00 59.00 80 PRO A N 1
ATOM 679 C CA . PRO A 1 80 ? 9.631 -2.465 10.076 1.00 59.00 80 PRO A CA 1
ATOM 680 C C . PRO A 1 80 ? 10.446 -3.493 9.324 1.00 59.00 80 PRO A C 1
ATOM 682 O O . PRO A 1 80 ? 10.229 -3.752 8.140 1.00 59.00 80 PRO A O 1
ATOM 685 N N . THR A 1 81 ? 11.326 -4.164 10.047 1.00 67.44 81 THR A N 1
ATOM 686 C CA 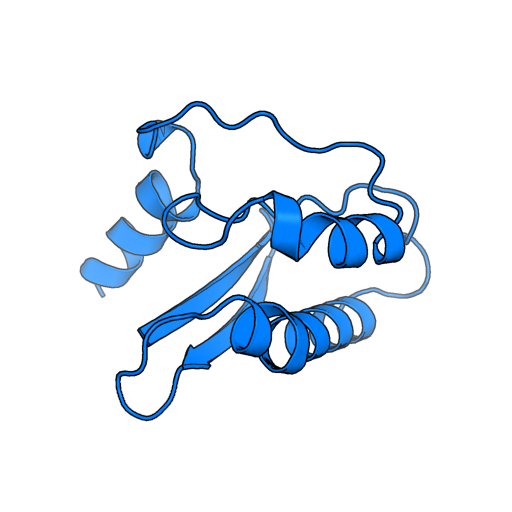. THR A 1 81 ? 11.916 -5.407 9.576 1.00 67.44 81 THR A CA 1
ATOM 687 C C . THR A 1 81 ? 10.824 -6.475 9.520 1.00 67.44 81 THR A C 1
ATOM 689 O O . THR A 1 81 ? 10.469 -7.055 10.543 1.00 67.44 81 THR A O 1
ATOM 692 N N . HIS A 1 82 ? 10.271 -6.716 8.330 1.00 72.44 82 HIS A N 1
ATOM 693 C CA . HIS A 1 82 ? 9.372 -7.840 8.078 1.00 72.44 82 HIS A CA 1
ATOM 694 C C . HIS A 1 82 ? 10.193 -9.062 7.632 1.00 72.44 82 HIS A C 1
ATOM 696 O O . HIS A 1 82 ? 10.923 -8.960 6.639 1.00 72.44 82 HIS A O 1
ATOM 702 N N . PRO A 1 83 ? 10.107 -10.211 8.323 1.00 78.75 83 PRO A N 1
ATOM 703 C CA . PRO A 1 83 ? 10.840 -11.408 7.926 1.00 78.75 83 PRO A CA 1
ATOM 704 C C . PRO A 1 83 ? 10.353 -11.955 6.567 1.00 78.75 83 PRO A C 1
ATOM 706 O O . PRO A 1 83 ? 9.170 -11.833 6.230 1.00 78.75 83 PRO A O 1
ATOM 709 N N . PRO A 1 84 ? 11.240 -12.553 5.749 1.00 78.56 84 PRO A N 1
ATOM 710 C CA . PRO A 1 84 ? 10.834 -13.219 4.514 1.00 78.56 84 PRO A CA 1
ATOM 711 C C . PRO A 1 84 ? 9.791 -14.315 4.771 1.00 78.56 84 PRO A C 1
ATOM 713 O O . PRO A 1 84 ? 9.854 -15.011 5.781 1.00 78.56 84 PRO A O 1
ATOM 716 N N . TYR A 1 85 ? 8.857 -14.495 3.831 1.00 80.19 85 TYR A N 1
ATOM 717 C CA . TYR A 1 85 ? 7.864 -15.582 3.840 1.00 80.19 85 TYR A CA 1
ATOM 718 C C . TYR A 1 85 ? 6.981 -15.666 5.099 1.00 80.19 85 TYR A C 1
ATOM 720 O O . TYR A 1 85 ? 6.562 -16.758 5.471 1.00 80.19 85 TYR A O 1
ATOM 728 N N . SER A 1 86 ? 6.682 -14.533 5.744 1.00 83.56 86 SER A N 1
ATOM 729 C CA . SER A 1 86 ? 5.849 -14.479 6.962 1.00 83.56 86 SER A CA 1
ATOM 730 C C . SER A 1 86 ? 4.496 -13.779 6.728 1.00 83.56 86 SER A C 1
ATOM 732 O O . SER A 1 86 ? 4.274 -12.682 7.238 1.00 83.56 86 SER A O 1
ATOM 734 N N . PRO A 1 87 ? 3.588 -14.349 5.908 1.00 84.06 87 PRO A N 1
ATOM 735 C CA . PRO A 1 87 ? 2.274 -13.751 5.634 1.00 84.06 87 PRO A CA 1
ATOM 736 C C . PRO A 1 87 ? 1.375 -13.672 6.882 1.00 84.06 87 PRO A C 1
ATOM 738 O O . PRO A 1 87 ? 0.457 -12.860 6.948 1.00 84.06 87 PRO A O 1
ATOM 741 N N . ASP A 1 88 ? 1.648 -14.490 7.895 1.00 87.25 88 ASP A N 1
ATOM 742 C CA . ASP A 1 88 ? 1.006 -14.483 9.210 1.00 87.25 88 ASP A CA 1
ATOM 743 C C . ASP A 1 88 ? 1.262 -13.197 10.011 1.00 87.25 88 ASP A C 1
ATOM 745 O O . ASP A 1 88 ? 0.446 -12.829 10.853 1.00 87.25 88 ASP A O 1
ATOM 749 N N . LEU A 1 89 ? 2.348 -12.476 9.719 1.00 82.00 89 LEU A N 1
ATOM 750 C CA . LEU A 1 89 ? 2.673 -11.192 10.351 1.00 82.00 89 LEU A CA 1
ATOM 751 C C . LEU A 1 89 ? 2.136 -9.987 9.577 1.00 82.00 89 LEU A C 1
ATOM 753 O O . LEU A 1 89 ? 2.237 -8.851 10.043 1.00 82.00 89 LEU A O 1
ATOM 757 N N . ALA A 1 90 ? 1.541 -10.222 8.410 1.00 82.44 90 ALA A N 1
ATOM 758 C CA . ALA A 1 90 ? 1.099 -9.176 7.517 1.00 82.44 90 ALA A CA 1
ATOM 759 C C . ALA A 1 90 ? -0.425 -8.993 7.525 1.00 82.44 90 ALA A C 1
ATOM 761 O O . ALA A 1 90 ? -1.138 -9.842 6.986 1.00 82.44 90 ALA A O 1
ATOM 762 N N . PRO A 1 91 ? -0.957 -7.860 8.029 1.00 85.19 91 PRO A N 1
ATOM 763 C CA . PRO A 1 91 ? -2.403 -7.630 8.107 1.00 85.19 91 PRO A CA 1
ATOM 764 C C . PRO A 1 91 ? -3.157 -7.801 6.784 1.00 85.19 91 PRO A C 1
ATOM 766 O O . PRO A 1 91 ? -4.322 -8.204 6.780 1.00 85.19 91 PRO A O 1
ATOM 769 N N . CYS A 1 92 ? -2.502 -7.528 5.653 1.00 84.19 92 CYS A N 1
ATOM 770 C CA . CYS A 1 92 ? -3.080 -7.774 4.335 1.00 84.19 92 CYS A CA 1
ATOM 771 C C . CYS A 1 92 ? -3.379 -9.265 4.110 1.00 84.19 92 CYS A C 1
ATOM 773 O O . CYS A 1 92 ? -4.488 -9.613 3.707 1.00 84.19 92 CYS A O 1
ATOM 775 N N . ASP A 1 93 ? -2.416 -10.135 4.410 1.00 85.62 93 ASP A N 1
ATOM 776 C CA . ASP A 1 93 ? -2.481 -11.561 4.095 1.00 85.62 93 ASP A CA 1
ATOM 777 C C . ASP A 1 93 ? -3.293 -12.355 5.121 1.00 85.62 93 ASP A C 1
ATOM 779 O O . ASP A 1 93 ? -4.121 -13.176 4.723 1.00 85.62 93 ASP A O 1
ATOM 783 N N . PHE A 1 94 ? -3.112 -12.109 6.425 1.00 86.50 94 PHE A N 1
ATOM 784 C CA . PHE A 1 94 ? -3.813 -12.891 7.453 1.00 86.50 94 PHE A CA 1
ATOM 785 C C . PHE A 1 94 ? -5.231 -12.388 7.764 1.00 86.50 94 PHE A C 1
ATOM 787 O O . PHE A 1 94 ? -6.041 -13.154 8.287 1.00 86.50 94 PHE A O 1
ATOM 794 N N . TRP A 1 95 ? -5.559 -11.122 7.469 1.00 87.31 95 TRP A N 1
ATOM 795 C CA . TRP A 1 95 ? -6.849 -10.529 7.853 1.00 87.31 95 TRP A CA 1
ATOM 796 C C . TRP A 1 95 ? -7.647 -9.958 6.680 1.00 87.31 95 TRP A C 1
ATOM 798 O O . TRP A 1 95 ? -8.794 -10.365 6.477 1.00 87.31 95 TRP A O 1
ATOM 808 N N . LEU A 1 96 ? -7.068 -9.048 5.890 1.00 87.81 96 LEU A N 1
ATOM 809 C CA . LEU A 1 96 ? -7.813 -8.344 4.840 1.00 87.81 96 LEU A CA 1
ATOM 810 C C . LEU A 1 96 ? -8.233 -9.284 3.700 1.00 87.81 96 LEU A C 1
ATOM 812 O O . LEU A 1 96 ? -9.421 -9.400 3.397 1.00 87.81 96 LEU A O 1
ATOM 816 N N . PHE A 1 97 ? -7.282 -9.967 3.059 1.00 87.50 97 PHE A N 1
ATOM 817 C CA . PHE A 1 97 ? -7.576 -10.807 1.896 1.00 87.50 97 PHE A CA 1
ATOM 818 C C . PHE A 1 97 ? -8.478 -12.004 2.211 1.00 87.50 97 PHE A C 1
ATOM 820 O O . PHE A 1 97 ? -9.362 -12.281 1.398 1.00 87.50 97 PHE A O 1
ATOM 827 N N . PRO A 1 98 ? -8.340 -12.701 3.356 1.00 90.12 98 PRO A N 1
ATOM 828 C CA . PRO A 1 98 ? -9.298 -13.724 3.744 1.00 90.12 98 PRO A CA 1
ATOM 829 C C . PRO A 1 98 ? -10.718 -13.170 3.828 1.00 90.12 98 PRO A C 1
ATOM 831 O O . PRO A 1 98 ? -11.629 -13.798 3.305 1.00 90.12 98 PRO A O 1
ATOM 834 N N . ARG A 1 99 ? -10.926 -11.980 4.401 1.00 89.38 99 ARG A N 1
ATOM 835 C CA . ARG A 1 99 ? -12.264 -11.372 4.474 1.00 89.38 99 ARG A CA 1
ATOM 836 C C . ARG A 1 99 ? -12.816 -10.997 3.102 1.00 89.38 99 ARG A C 1
ATOM 838 O O . ARG A 1 99 ? -13.972 -11.292 2.832 1.00 89.38 99 ARG A O 1
ATOM 845 N N . LEU A 1 100 ? -11.988 -10.425 2.229 1.00 88.19 100 LEU A N 1
ATOM 846 C CA . LEU A 1 100 ? -12.395 -10.056 0.867 1.00 88.19 100 LEU A CA 1
ATOM 847 C C . LEU A 1 100 ? -12.753 -11.264 -0.010 1.00 88.19 100 LEU A C 1
ATOM 849 O O . LEU A 1 100 ? -13.561 -11.132 -0.917 1.00 88.19 100 LEU A O 1
ATOM 853 N N . LYS A 1 101 ? -12.166 -12.441 0.239 1.00 85.81 101 LYS A N 1
ATOM 854 C CA . LYS A 1 101 ? -12.485 -13.675 -0.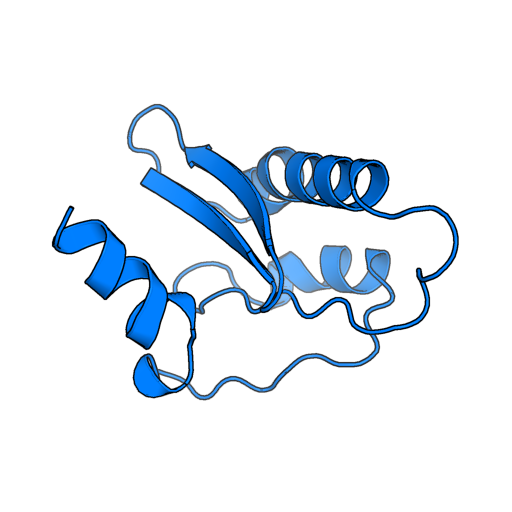503 1.00 85.81 101 LYS A CA 1
ATOM 855 C C . LYS A 1 101 ? -13.837 -14.291 -0.136 1.00 85.81 101 LYS A C 1
ATOM 857 O O . LYS A 1 101 ? -14.335 -15.107 -0.902 1.00 85.81 101 LYS A O 1
ATOM 862 N N . HIS A 1 102 ? -14.370 -13.969 1.041 1.00 80.25 102 HIS A N 1
ATOM 863 C CA . HIS A 1 102 ? -15.640 -14.508 1.541 1.00 80.25 102 HIS A CA 1
ATOM 864 C C . HIS A 1 102 ? -16.804 -13.510 1.403 1.00 80.25 102 HIS A C 1
ATOM 866 O O . HIS A 1 102 ? -17.864 -13.739 1.986 1.00 80.25 102 HIS A O 1
ATOM 872 N N . GLN A 1 103 ? -16.600 -12.409 0.673 1.00 59.28 103 GLN A N 1
ATOM 873 C CA . GLN A 1 103 ? -17.657 -11.507 0.208 1.00 59.28 103 GLN A CA 1
ATOM 874 C C . GLN A 1 103 ? -18.071 -11.887 -1.211 1.00 59.28 103 GLN A C 1
ATOM 876 O O . GLN A 1 103 ? -19.287 -11.810 -1.485 1.00 59.28 103 GLN A O 1
#